Protein AF-A0A3P6Q0F1-F1 (afdb_monomer)

Foldseek 3Di:
DPQLQVLQVLLQVLLQVLQVVLVKHKDDDVVDSWKTKIFPPPQPPVLDCVLLVVLVVQLVVLVNPPKDKFDALVSCVVVVHFADADPNDGDRRPPPPDNHGDTIIMMDTSDPPDHNVVSVSSSVSNSVSSVVSSVPDDPPPPPDD

Sequence (145 aa):
MDKREACYRQLADGLSAVASKHGLRLMHTPDNPISLAVSLAGLTLNGRSDALTKLGARLFTQGCSGVRVIIPAEIEAAEGRAPTCVGGISLPGFNSHSAASTEAYLNAAAAIGQTPEEIDLFLGRLDKVLSEFTRRIPQEKNNSL

Mean predicted aligned error: 5.65 Å

Radius of gyration: 16.33 Å; Cα contacts (8 Å, |Δi|>4): 206; chains: 1; bounding box: 47×29×57 Å

InterPro domains:
  IPR008829 SepSecS/SepCysS family [PF05889] (1-130)
  IPR015422 Pyridoxal phosphate-dependent transferase, small domain [G3DSA:3.90.1150.10] (1-139)
  IPR015424 Pyridoxal phosphate-dependent transferase [SSF53383] (2-133)
  IPR019872 O-phosphoseryl-tRNA(Sec) selenium transferase [PTHR12944] (2-141)

Secondary structure (DSSP, 8-state):
--HHHHHHHHHHHHHHHHHHHTT-EE---TT-SSEEEEE-TT---TT-HHHHHHHHHHHHHTT--S-EEEPPHHHHHHTTPPPEEETTEEETTTTSS-TT----EEEEE--TT--HHHHHHHHHHHHHHHHHHHTTS--------

pLDDT: mean 88.89, std 13.91, range [37.97, 98.31]

Structure (mmCIF, N/CA/C/O backbone):
data_AF-A0A3P6Q0F1-F1
#
_entry.id   AF-A0A3P6Q0F1-F1
#
loop_
_atom_site.group_PDB
_atom_site.id
_atom_site.type_symbol
_atom_site.label_atom_id
_atom_site.label_alt_id
_atom_site.label_comp_id
_atom_site.label_asym_id
_atom_site.label_entity_id
_atom_site.label_seq_id
_atom_site.pdbx_PDB_ins_code
_atom_site.Cartn_x
_atom_site.Cartn_y
_atom_site.Cartn_z
_atom_site.occupancy
_atom_site.B_iso_or_equiv
_atom_site.auth_seq_id
_atom_site.auth_comp_id
_atom_site.auth_asym_id
_atom_site.auth_atom_id
_atom_site.pdbx_PDB_model_num
ATOM 1 N N . MET A 1 1 ? -5.929 -6.673 25.815 1.00 56.78 1 MET A N 1
ATOM 2 C CA . MET A 1 1 ? -5.501 -6.482 24.414 1.00 56.78 1 MET A CA 1
ATOM 3 C C . MET A 1 1 ? -4.409 -5.433 24.393 1.00 56.78 1 MET A C 1
ATOM 5 O O . MET A 1 1 ? -4.595 -4.389 25.007 1.00 56.78 1 MET A O 1
ATOM 9 N N . ASP A 1 2 ? -3.291 -5.721 23.731 1.00 84.12 2 ASP A N 1
ATOM 10 C CA . ASP A 1 2 ? -2.267 -4.722 23.405 1.00 84.12 2 ASP A CA 1
ATOM 11 C C . ASP A 1 2 ? -2.882 -3.667 22.459 1.00 84.12 2 ASP A C 1
ATOM 13 O O . ASP A 1 2 ? -3.602 -4.022 21.522 1.00 84.12 2 ASP A O 1
ATOM 17 N N . LYS A 1 3 ? -2.639 -2.371 22.706 1.00 85.62 3 LYS A N 1
ATOM 18 C CA . LYS A 1 3 ? -3.167 -1.269 21.876 1.00 85.62 3 LYS A CA 1
ATOM 19 C C . LYS A 1 3 ? -2.776 -1.431 20.409 1.00 85.62 3 LYS A C 1
ATOM 21 O O . LYS A 1 3 ? -3.595 -1.184 19.527 1.00 85.62 3 LYS A O 1
ATOM 26 N N . ARG A 1 4 ? -1.551 -1.897 20.151 1.00 89.81 4 ARG A N 1
ATOM 27 C CA . ARG A 1 4 ? -1.071 -2.174 18.793 1.00 89.81 4 ARG A CA 1
ATOM 28 C C . ARG A 1 4 ? -1.886 -3.283 18.132 1.00 89.81 4 ARG A C 1
ATOM 30 O O . ARG A 1 4 ? -2.252 -3.161 16.973 1.00 89.81 4 ARG A O 1
ATOM 37 N N . GLU A 1 5 ? -2.190 -4.352 18.863 1.00 90.19 5 GLU A N 1
ATOM 38 C CA . GLU A 1 5 ? -2.960 -5.484 18.341 1.00 90.19 5 GLU A CA 1
ATOM 39 C C . GLU A 1 5 ? -4.409 -5.090 18.016 1.00 90.19 5 GLU A C 1
ATOM 41 O O . GLU A 1 5 ? -4.960 -5.533 17.011 1.00 90.19 5 GLU A O 1
ATOM 46 N N . ALA A 1 6 ? -5.011 -4.206 18.819 1.00 91.94 6 ALA A N 1
ATOM 47 C CA . ALA A 1 6 ? -6.311 -3.616 18.503 1.00 91.94 6 ALA A CA 1
ATOM 48 C C . ALA A 1 6 ? -6.254 -2.768 17.219 1.00 91.94 6 ALA A C 1
ATOM 50 O O . ALA A 1 6 ? -7.084 -2.957 16.332 1.00 91.94 6 ALA A O 1
ATOM 51 N N . CYS A 1 7 ? -5.235 -1.910 17.076 1.00 94.75 7 CYS A N 1
ATOM 52 C CA . CYS A 1 7 ? -5.034 -1.114 15.860 1.00 94.75 7 CYS A CA 1
ATOM 53 C C . CYS A 1 7 ? -4.758 -1.994 14.634 1.00 94.75 7 CYS A C 1
ATOM 55 O O . CYS A 1 7 ? -5.251 -1.702 13.551 1.00 94.75 7 CYS A O 1
ATOM 57 N N . TYR A 1 8 ? -4.015 -3.095 14.793 1.00 95.19 8 TYR A N 1
ATOM 58 C CA . TYR A 1 8 ? -3.774 -4.061 13.721 1.00 95.19 8 TYR A CA 1
ATOM 59 C C . TYR A 1 8 ? -5.076 -4.696 13.236 1.00 95.19 8 TYR A C 1
ATOM 61 O O . TYR A 1 8 ? -5.314 -4.733 12.031 1.00 95.19 8 TYR A O 1
ATOM 69 N N . ARG A 1 9 ? -5.939 -5.150 14.156 1.00 94.75 9 ARG A N 1
ATOM 70 C CA . ARG A 1 9 ? -7.252 -5.709 13.794 1.00 94.75 9 ARG A CA 1
ATOM 71 C C . ARG A 1 9 ? -8.124 -4.678 13.083 1.00 94.75 9 ARG A C 1
ATOM 73 O O . ARG A 1 9 ? -8.620 -4.960 12.001 1.00 94.75 9 ARG A O 1
ATOM 80 N N . GLN A 1 10 ? -8.230 -3.469 13.636 1.00 96.25 10 GLN A N 1
ATOM 81 C CA . GLN A 1 10 ? -8.993 -2.379 13.019 1.00 96.25 10 GLN A CA 1
ATOM 82 C C . GLN A 1 10 ? -8.470 -2.039 11.618 1.00 96.25 10 GLN A C 1
ATOM 84 O O . GLN A 1 10 ? -9.253 -1.864 10.686 1.00 96.25 10 GLN A O 1
ATOM 89 N N . LEU A 1 11 ? -7.146 -1.989 11.449 1.00 97.12 11 LEU A N 1
ATOM 90 C CA . LEU A 1 11 ? -6.518 -1.752 10.156 1.00 97.12 11 LEU A CA 1
ATOM 91 C C . LEU A 1 11 ? -6.804 -2.895 9.174 1.00 97.12 11 LEU A C 1
ATOM 93 O O . LEU A 1 11 ? -7.115 -2.620 8.020 1.00 97.12 11 LEU A O 1
ATOM 97 N N . ALA A 1 12 ? -6.722 -4.156 9.606 1.00 97.19 12 ALA A N 1
ATOM 98 C CA . ALA A 1 12 ? -7.011 -5.319 8.767 1.00 97.19 12 ALA A CA 1
ATOM 99 C C . ALA A 1 12 ? -8.470 -5.338 8.295 1.00 97.19 12 ALA A C 1
ATOM 101 O O . ALA A 1 12 ? -8.723 -5.438 7.092 1.00 97.19 12 ALA A O 1
ATOM 102 N N . ASP A 1 13 ? -9.415 -5.171 9.220 1.00 97.81 13 ASP A N 1
ATOM 103 C CA . ASP A 1 13 ? -10.848 -5.157 8.922 1.00 97.81 13 ASP A CA 1
ATOM 104 C C . ASP A 1 13 ? -11.200 -3.978 8.005 1.00 97.81 13 ASP A C 1
ATOM 106 O O . ASP A 1 13 ? -11.872 -4.139 6.982 1.00 97.81 13 ASP A O 1
ATOM 110 N N . GLY A 1 14 ? -10.669 -2.795 8.320 1.00 98.31 14 GLY A N 1
ATOM 111 C CA . GLY A 1 14 ? -10.863 -1.586 7.531 1.00 98.31 14 GLY A CA 1
ATOM 112 C C . GLY A 1 14 ? -10.269 -1.680 6.127 1.00 98.31 14 GLY A C 1
ATOM 113 O O . GLY A 1 14 ? -10.941 -1.339 5.152 1.00 98.31 14 GLY A O 1
ATOM 114 N N . LEU A 1 15 ? -9.035 -2.179 5.989 1.00 98.25 15 LEU A N 1
ATOM 115 C CA . LEU A 1 15 ? -8.413 -2.389 4.680 1.00 98.25 15 LEU A CA 1
ATOM 116 C C . LEU A 1 15 ? -9.175 -3.428 3.865 1.00 98.25 15 LEU A C 1
ATOM 118 O O . L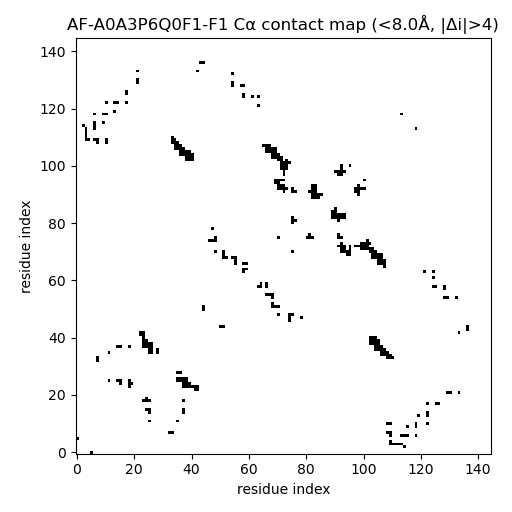EU A 1 15 ? -9.353 -3.223 2.669 1.00 98.25 15 LEU A O 1
ATOM 122 N N . SER A 1 16 ? -9.651 -4.506 4.491 1.00 98.12 16 SER A N 1
ATOM 123 C CA . SER A 1 16 ? -10.481 -5.513 3.826 1.00 98.12 16 SER A CA 1
ATOM 124 C C . SER A 1 16 ? -11.769 -4.899 3.266 1.00 98.12 16 SER A C 1
ATOM 126 O O . SER A 1 16 ? -12.098 -5.103 2.092 1.00 98.12 16 SER A O 1
ATOM 128 N N . ALA A 1 17 ? -12.459 -4.075 4.062 1.00 98.25 17 ALA A N 1
ATOM 129 C CA . ALA A 1 17 ? -13.684 -3.393 3.651 1.00 98.25 17 ALA A CA 1
ATOM 130 C C . ALA A 1 17 ? -13.444 -2.374 2.522 1.00 98.25 17 ALA A C 1
ATOM 132 O O . ALA A 1 17 ? -14.146 -2.397 1.507 1.00 98.25 17 ALA A O 1
ATOM 133 N N . VAL A 1 18 ? -12.430 -1.509 2.663 1.00 97.75 18 VAL A N 1
ATOM 134 C CA . VAL A 1 18 ? -12.068 -0.521 1.633 1.00 97.75 18 VAL A CA 1
ATOM 135 C C . VAL A 1 18 ? -11.627 -1.223 0.351 1.00 97.75 18 VAL A C 1
ATOM 137 O O . VAL A 1 18 ? -12.105 -0.873 -0.725 1.00 97.75 18 VAL A O 1
ATOM 140 N N . ALA A 1 19 ? -10.765 -2.238 0.441 1.00 96.44 19 ALA A N 1
ATOM 141 C CA . ALA A 1 19 ? -10.303 -2.983 -0.724 1.00 96.44 19 ALA A CA 1
ATOM 142 C C . ALA A 1 19 ? -11.484 -3.608 -1.479 1.00 96.44 19 ALA A C 1
ATOM 144 O O . ALA A 1 19 ? -11.647 -3.352 -2.672 1.00 96.44 19 ALA A O 1
ATOM 145 N N . SER A 1 20 ? -12.362 -4.324 -0.770 1.00 95.56 20 SER A N 1
ATOM 146 C CA . SER A 1 20 ? -13.529 -4.987 -1.368 1.00 95.56 20 SER A CA 1
ATOM 147 C C . SER A 1 20 ? -14.454 -3.999 -2.086 1.00 95.56 20 SER A C 1
ATOM 149 O O . SER A 1 20 ? -14.926 -4.278 -3.187 1.00 95.56 20 SER A O 1
ATOM 151 N N . LYS A 1 21 ? -14.664 -2.803 -1.514 1.00 95.31 21 LYS A N 1
ATOM 152 C CA . LYS A 1 21 ? -15.465 -1.729 -2.128 1.00 95.31 21 LYS A CA 1
ATOM 153 C C . LYS A 1 21 ? -14.917 -1.267 -3.485 1.00 95.31 21 LYS A C 1
ATOM 155 O O . LYS A 1 21 ? -15.695 -0.861 -4.345 1.00 95.31 21 LYS A O 1
ATOM 160 N N . HIS A 1 22 ? -13.600 -1.328 -3.679 1.00 93.38 22 HIS A N 1
ATOM 161 C CA . HIS A 1 22 ? -12.922 -0.918 -4.917 1.00 93.38 22 HIS A CA 1
ATOM 162 C C . HIS A 1 22 ? -12.577 -2.094 -5.842 1.00 93.38 22 HIS A C 1
ATOM 164 O O . HIS A 1 22 ? -11.828 -1.908 -6.797 1.00 93.38 22 HIS A O 1
ATOM 170 N N . GLY A 1 23 ? -13.109 -3.294 -5.578 1.00 92.62 23 GLY A N 1
ATOM 171 C CA . GLY A 1 23 ? -12.801 -4.497 -6.362 1.00 92.62 23 GLY A CA 1
ATOM 172 C C . GLY A 1 23 ? -11.379 -5.027 -6.148 1.00 92.62 23 GLY A C 1
ATOM 173 O O . GLY A 1 23 ? -10.854 -5.745 -6.992 1.00 92.62 23 GLY A O 1
ATOM 174 N N . LEU A 1 24 ? -10.755 -4.651 -5.033 1.00 94.88 24 LEU A N 1
ATOM 175 C CA . LEU A 1 24 ? -9.433 -5.086 -4.595 1.00 94.88 24 LEU A CA 1
ATOM 176 C C . LEU A 1 24 ? -9.568 -6.101 -3.458 1.00 94.88 24 LEU A C 1
ATOM 178 O O . LEU A 1 24 ? -10.665 -6.370 -2.965 1.00 94.88 24 LEU A O 1
ATOM 182 N N . ARG A 1 25 ? -8.444 -6.645 -2.986 1.00 96.38 25 ARG A N 1
ATOM 183 C CA . ARG A 1 25 ? -8.446 -7.579 -1.851 1.00 96.38 25 ARG A CA 1
ATOM 184 C C . ARG A 1 25 ? -7.286 -7.352 -0.896 1.00 96.38 25 ARG A C 1
ATOM 186 O O . ARG A 1 25 ? -6.175 -7.026 -1.313 1.00 96.38 25 ARG A O 1
ATOM 193 N N . LEU A 1 26 ? -7.522 -7.618 0.383 1.00 97.62 26 LEU A N 1
ATOM 194 C CA . LEU A 1 26 ? -6.444 -7.792 1.350 1.00 97.62 26 LEU A CA 1
ATOM 195 C C . LEU A 1 26 ? -5.681 -9.090 1.025 1.00 97.62 26 LEU A C 1
ATOM 197 O O . LEU A 1 26 ? -6.281 -10.116 0.702 1.00 97.62 26 LEU A O 1
ATOM 201 N N . MET A 1 27 ? -4.352 -9.046 1.051 1.00 96.56 27 MET A N 1
ATOM 202 C CA . MET A 1 27 ? -3.501 -10.219 0.862 1.00 96.56 27 MET A CA 1
ATOM 203 C C . MET A 1 27 ? -3.461 -11.046 2.148 1.00 96.56 27 MET A C 1
ATOM 205 O O . MET A 1 27 ? -3.398 -10.501 3.249 1.00 96.56 27 MET A O 1
ATOM 209 N N . HIS A 1 28 ? -3.482 -12.371 2.012 1.00 94.19 28 HIS A N 1
ATOM 210 C CA . HIS A 1 28 ? -3.393 -13.269 3.156 1.00 94.19 28 HIS A CA 1
ATOM 211 C C . HIS A 1 28 ? -1.928 -13.455 3.571 1.00 94.19 28 HIS A C 1
ATOM 213 O O . HIS A 1 28 ? -1.179 -14.172 2.913 1.00 94.19 28 HIS A O 1
ATOM 219 N N . THR A 1 29 ? -1.523 -12.789 4.654 1.00 93.19 29 THR A N 1
ATOM 220 C CA . THR A 1 29 ? -0.156 -12.840 5.205 1.00 93.19 29 THR A CA 1
ATOM 221 C C . THR A 1 29 ? -0.186 -13.065 6.726 1.00 93.19 29 THR A C 1
ATOM 223 O O . THR A 1 29 ? 0.157 -12.152 7.481 1.00 93.19 29 THR A O 1
ATOM 226 N N . PRO A 1 30 ? -0.633 -14.244 7.204 1.00 88.94 30 PRO A N 1
ATOM 227 C CA . PRO A 1 30 ? -0.869 -14.498 8.632 1.00 88.94 30 PRO A CA 1
ATOM 228 C C . PRO A 1 30 ? 0.408 -14.422 9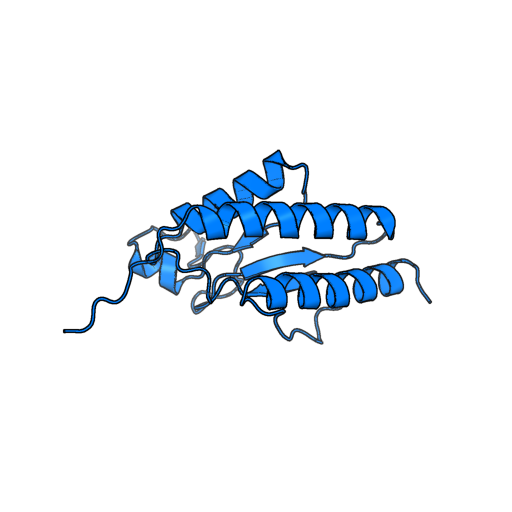.480 1.00 88.94 30 PRO A C 1
ATOM 230 O O . PRO A 1 30 ? 0.351 -14.021 10.639 1.00 88.94 30 PRO A O 1
ATOM 233 N N . ASP A 1 31 ? 1.563 -14.723 8.885 1.00 90.62 31 ASP A N 1
ATOM 234 C CA . ASP A 1 31 ? 2.865 -14.692 9.560 1.00 90.62 31 ASP A CA 1
ATOM 235 C C . ASP A 1 31 ? 3.465 -13.275 9.671 1.00 90.62 31 ASP A C 1
ATOM 237 O O . ASP A 1 31 ? 4.564 -13.108 10.200 1.00 90.62 31 ASP A O 1
ATOM 241 N N . ASN A 1 32 ? 2.765 -12.235 9.187 1.00 88.50 32 ASN A N 1
ATOM 242 C CA . ASN A 1 32 ? 3.182 -10.835 9.308 1.00 88.50 32 ASN A CA 1
ATOM 243 C C . ASN A 1 32 ? 2.285 -10.067 10.304 1.00 88.50 32 ASN A C 1
ATOM 245 O O . ASN A 1 32 ? 1.270 -9.479 9.914 1.00 88.50 32 ASN A O 1
ATOM 249 N N . PRO A 1 33 ? 2.660 -10.012 11.597 1.00 84.31 33 PRO A N 1
ATOM 250 C CA . PRO A 1 33 ? 1.823 -9.437 12.651 1.00 84.31 33 PRO A CA 1
ATOM 251 C C . PRO A 1 33 ? 1.900 -7.903 12.734 1.00 84.31 33 PRO A C 1
ATOM 253 O O . PRO A 1 33 ? 1.500 -7.323 13.744 1.00 84.31 33 PRO A O 1
ATOM 256 N N . ILE A 1 34 ? 2.492 -7.235 11.736 1.00 86.62 34 ILE A N 1
ATOM 257 C CA . ILE A 1 34 ? 2.731 -5.782 11.765 1.00 86.62 34 ILE A CA 1
ATOM 258 C C . ILE A 1 34 ? 2.248 -5.116 10.479 1.00 86.62 34 ILE A C 1
ATOM 260 O O . ILE A 1 34 ? 1.537 -4.113 10.543 1.00 86.62 34 ILE A O 1
ATOM 264 N N . SER A 1 35 ? 2.644 -5.646 9.320 1.00 93.19 35 SER A N 1
ATOM 265 C CA . SER A 1 35 ? 2.326 -5.060 8.020 1.00 93.19 35 SER A CA 1
ATOM 266 C C . SER A 1 35 ? 1.294 -5.895 7.277 1.00 93.19 35 SER A C 1
ATOM 268 O O . SER A 1 35 ? 1.339 -7.121 7.267 1.00 93.19 35 SER A O 1
ATOM 270 N N . LEU A 1 36 ? 0.382 -5.187 6.627 1.00 97.25 36 LEU A N 1
ATOM 271 C CA . LEU A 1 36 ? -0.679 -5.706 5.787 1.00 97.25 36 LEU A CA 1
ATOM 272 C C . LEU A 1 36 ? -0.468 -5.198 4.362 1.00 97.25 36 LEU A C 1
ATOM 274 O O . LEU A 1 36 ? 0.087 -4.114 4.152 1.00 97.25 36 LEU A O 1
ATOM 278 N N . ALA A 1 37 ? -0.937 -5.968 3.386 1.00 97.56 37 ALA A N 1
ATOM 279 C CA . ALA A 1 37 ? -0.858 -5.604 1.981 1.00 97.56 37 ALA A CA 1
ATOM 280 C C . ALA A 1 37 ? -2.231 -5.710 1.316 1.00 97.56 37 ALA A C 1
ATOM 282 O O . ALA A 1 37 ? -2.942 -6.694 1.500 1.00 97.56 37 ALA A O 1
ATOM 283 N N . VAL A 1 38 ? -2.598 -4.702 0.532 1.00 97.56 38 VAL A N 1
ATOM 284 C CA . VAL A 1 38 ? -3.781 -4.705 -0.332 1.00 97.56 38 VAL A CA 1
ATOM 285 C C . VAL A 1 38 ? -3.305 -4.926 -1.755 1.00 97.56 38 VAL A C 1
ATOM 287 O O . VAL A 1 38 ? -2.526 -4.129 -2.277 1.00 97.56 38 VAL A O 1
ATOM 290 N N . SER A 1 39 ? -3.772 -6.003 -2.378 1.00 95.75 39 SER A N 1
ATOM 291 C CA . SER A 1 39 ? -3.548 -6.234 -3.799 1.00 95.75 39 SER A CA 1
ATOM 292 C C . SER A 1 39 ? -4.173 -5.098 -4.600 1.00 95.75 39 SER A C 1
ATOM 294 O O . SER A 1 39 ? -5.308 -4.695 -4.352 1.00 95.75 39 SER A O 1
ATOM 296 N N . LEU A 1 40 ? -3.421 -4.595 -5.571 1.00 93.50 40 LEU A N 1
ATOM 297 C CA . LEU A 1 40 ? -3.893 -3.618 -6.544 1.00 93.50 40 LEU A CA 1
ATOM 298 C C . LEU A 1 40 ? -4.302 -4.295 -7.863 1.00 93.50 40 LEU A C 1
ATOM 300 O O . LEU A 1 40 ? -4.622 -3.603 -8.832 1.00 93.50 40 LEU A O 1
ATOM 304 N N . ALA A 1 41 ? -4.309 -5.635 -7.903 1.00 84.25 41 ALA A N 1
ATOM 305 C CA . ALA A 1 41 ? -4.886 -6.392 -9.004 1.00 84.25 41 ALA A CA 1
ATOM 306 C C . ALA A 1 41 ? -6.382 -6.068 -9.093 1.00 84.25 41 ALA A C 1
ATOM 308 O O . ALA A 1 41 ? -7.100 -6.125 -8.099 1.00 84.25 41 ALA A O 1
ATOM 309 N N . GLY A 1 42 ? -6.837 -5.680 -10.282 1.00 75.25 42 GLY A N 1
ATOM 310 C CA . GLY A 1 42 ? -8.204 -5.199 -10.503 1.00 75.25 42 GLY A CA 1
ATOM 311 C C . GLY A 1 42 ? -8.302 -3.690 -10.722 1.00 75.25 42 GLY A C 1
ATOM 312 O O . GLY A 1 42 ? -9.268 -3.237 -11.334 1.00 75.25 42 GLY A O 1
ATOM 313 N N . LEU A 1 43 ? -7.280 -2.903 -10.356 1.00 82.25 43 LEU A N 1
ATOM 314 C CA . LEU A 1 43 ? -7.159 -1.560 -10.920 1.00 82.25 43 LEU A CA 1
ATOM 315 C C . LEU A 1 43 ? -6.808 -1.712 -12.410 1.00 82.25 43 LEU A C 1
ATOM 317 O O . LEU A 1 43 ? -5.738 -2.213 -12.758 1.00 82.25 43 LEU A O 1
ATOM 321 N N . THR A 1 44 ? -7.710 -1.295 -13.302 1.00 62.91 44 THR A N 1
ATOM 322 C CA . THR A 1 44 ? -7.506 -1.291 -14.762 1.00 62.91 44 THR A CA 1
ATOM 323 C C . THR A 1 44 ? -6.473 -0.230 -15.139 1.00 62.91 44 THR A C 1
ATOM 325 O O . THR A 1 44 ? -6.802 0.863 -15.586 1.00 62.91 44 THR A O 1
ATOM 328 N N . LEU A 1 45 ? -5.197 -0.510 -14.890 1.00 64.12 45 LEU A N 1
ATOM 329 C CA . LEU A 1 45 ? -4.121 0.478 -15.013 1.00 64.12 45 LEU A CA 1
ATOM 330 C C . LEU A 1 45 ? -3.452 0.483 -16.381 1.00 64.12 45 LEU A C 1
ATOM 332 O O . LEU A 1 45 ? -2.324 0.952 -16.498 1.00 64.12 45 LEU A O 1
ATOM 336 N N . ASN A 1 46 ? -4.117 -0.051 -17.410 1.00 60.16 46 ASN A N 1
ATOM 337 C CA . ASN A 1 46 ? -3.567 -0.243 -18.757 1.00 60.16 46 ASN A CA 1
ATOM 338 C C . ASN A 1 46 ? -2.150 -0.855 -18.740 1.00 60.16 46 ASN A C 1
ATOM 340 O O . ASN A 1 46 ? -1.323 -0.527 -19.584 1.00 60.16 46 ASN A O 1
ATOM 344 N N . GLY A 1 47 ? -1.847 -1.676 -17.725 1.00 56.91 47 GLY A N 1
ATOM 345 C CA . GLY A 1 47 ? -0.525 -2.268 -17.505 1.00 56.91 47 GLY A CA 1
ATOM 346 C C . GLY A 1 47 ? 0.598 -1.282 -17.155 1.00 56.91 47 GLY A C 1
ATOM 347 O O . GLY A 1 47 ? 1.752 -1.684 -17.174 1.00 56.91 47 GLY A O 1
ATOM 348 N N . ARG A 1 48 ? 0.300 -0.010 -16.845 1.00 69.69 48 ARG A N 1
ATOM 349 C CA . ARG A 1 48 ? 1.309 1.033 -16.602 1.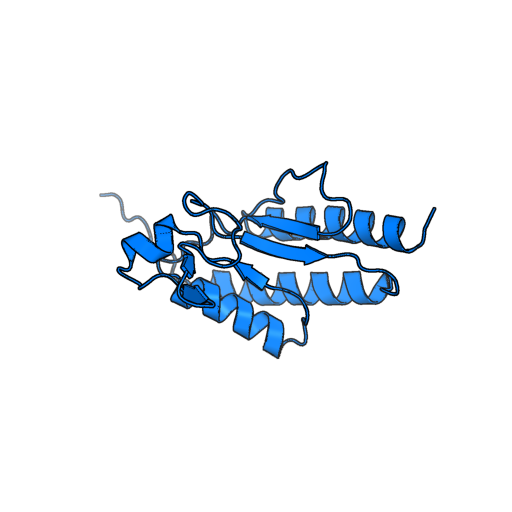00 69.69 48 ARG A CA 1
ATOM 350 C C . ARG A 1 48 ? 1.538 1.286 -15.117 1.00 69.69 48 ARG A C 1
ATOM 352 O O . ARG A 1 48 ? 0.694 1.852 -14.415 1.00 69.69 48 ARG A O 1
ATOM 359 N N . SER A 1 49 ? 2.748 1.001 -14.667 1.00 82.06 49 SER A N 1
ATOM 360 C CA . SER A 1 49 ? 3.255 1.315 -13.332 1.00 82.06 49 SER A CA 1
ATOM 361 C C . SER A 1 49 ? 3.275 2.818 -13.020 1.00 82.06 49 SER A C 1
ATOM 363 O O . SER A 1 49 ? 3.206 3.192 -11.853 1.00 82.06 49 SER A O 1
ATOM 365 N N . ASP A 1 50 ? 3.244 3.709 -14.020 1.00 85.06 50 ASP A N 1
ATOM 366 C CA . ASP A 1 50 ? 3.077 5.158 -13.799 1.00 85.06 50 ASP A CA 1
ATOM 367 C C . ASP A 1 50 ? 1.795 5.485 -13.024 1.00 85.06 50 ASP A C 1
ATOM 369 O O . ASP A 1 50 ? 1.761 6.416 -12.216 1.00 85.06 50 ASP A O 1
ATOM 373 N N . ALA A 1 51 ? 0.719 4.735 -13.277 1.00 86.88 51 ALA A N 1
ATOM 374 C CA . ALA A 1 51 ? -0.535 4.917 -12.564 1.00 86.88 51 ALA A CA 1
ATOM 375 C C . ALA A 1 51 ? -0.388 4.474 -11.099 1.00 86.88 51 ALA A C 1
ATOM 377 O O . ALA A 1 51 ? -0.783 5.215 -10.198 1.00 86.88 51 ALA A O 1
ATOM 378 N N . LEU A 1 52 ? 0.263 3.333 -10.852 1.00 89.94 52 LEU A N 1
ATOM 379 C CA . LEU A 1 52 ? 0.583 2.843 -9.505 1.00 89.94 52 LEU A CA 1
ATOM 380 C C . LEU A 1 52 ? 1.439 3.854 -8.723 1.00 89.94 52 LEU A C 1
ATOM 382 O O . LEU A 1 52 ? 1.103 4.220 -7.596 1.00 89.94 52 LEU A O 1
ATOM 386 N N . THR A 1 53 ? 2.482 4.405 -9.343 1.00 89.38 53 THR A N 1
ATOM 387 C CA . THR A 1 53 ? 3.319 5.443 -8.723 1.00 89.38 53 THR A CA 1
ATOM 388 C C . THR A 1 53 ? 2.513 6.709 -8.409 1.00 89.38 53 THR A C 1
ATOM 390 O O . THR A 1 53 ? 2.661 7.295 -7.335 1.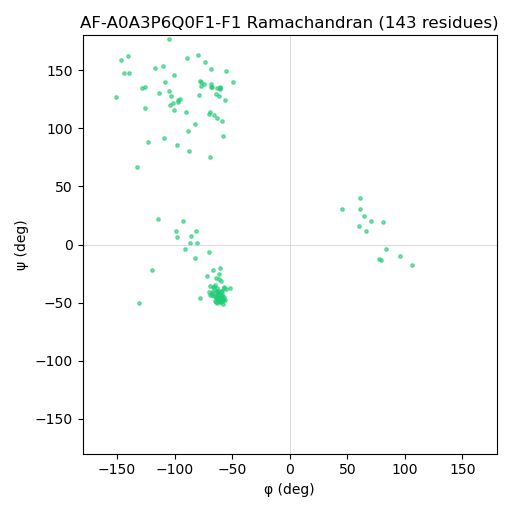00 89.38 53 THR A O 1
ATOM 393 N N . LYS A 1 54 ? 1.594 7.118 -9.299 1.00 91.50 54 LYS A N 1
ATOM 394 C CA . LYS A 1 54 ? 0.685 8.254 -9.054 1.00 91.50 54 LYS A CA 1
ATOM 395 C C . LYS A 1 54 ? -0.288 7.993 -7.905 1.00 91.50 54 LYS A C 1
ATOM 397 O O . LYS A 1 54 ? -0.610 8.938 -7.187 1.00 91.50 54 LYS A O 1
ATOM 402 N N . LEU A 1 55 ? -0.758 6.757 -7.720 1.00 92.50 55 LEU A N 1
ATOM 403 C CA . LEU A 1 55 ? -1.584 6.387 -6.568 1.00 92.50 55 LEU A CA 1
ATOM 404 C C . LEU A 1 55 ? -0.820 6.639 -5.261 1.00 92.50 55 LEU A C 1
ATOM 406 O O . LEU A 1 55 ? -1.334 7.328 -4.379 1.00 92.50 55 LEU A O 1
ATOM 410 N N . GLY A 1 56 ? 0.430 6.170 -5.183 1.00 93.25 56 GLY A N 1
ATOM 411 C CA . GLY A 1 56 ? 1.312 6.423 -4.040 1.00 93.25 56 GLY A CA 1
ATOM 412 C C . GLY A 1 56 ? 1.530 7.918 -3.788 1.00 93.25 56 GLY A C 1
ATOM 413 O O . GLY A 1 56 ? 1.345 8.396 -2.668 1.00 93.25 56 GLY A O 1
ATOM 414 N N . ALA A 1 57 ? 1.820 8.687 -4.843 1.00 93.25 57 ALA A N 1
ATOM 415 C CA . ALA A 1 57 ? 1.976 10.138 -4.744 1.00 93.25 57 ALA A CA 1
ATOM 416 C C . ALA A 1 57 ? 0.703 10.836 -4.227 1.00 93.25 57 ALA A C 1
ATOM 418 O O . ALA A 1 57 ? 0.785 11.738 -3.395 1.00 93.25 57 ALA A O 1
ATOM 419 N N . ARG A 1 58 ? -0.490 10.408 -4.665 1.00 94.19 58 ARG A N 1
ATOM 420 C CA . ARG A 1 58 ? -1.756 10.985 -4.185 1.00 94.19 58 ARG A CA 1
ATOM 421 C C . ARG A 1 58 ? -1.996 10.712 -2.708 1.00 94.19 58 ARG A C 1
ATOM 423 O O . ARG A 1 58 ? -2.358 11.643 -1.992 1.00 94.19 58 ARG A O 1
ATOM 430 N N . LEU A 1 59 ? -1.763 9.483 -2.251 1.00 95.44 59 LEU A N 1
ATOM 431 C CA . LEU A 1 59 ? -1.874 9.135 -0.832 1.00 95.44 59 LEU A CA 1
ATOM 432 C C . LEU A 1 59 ? -0.963 10.022 0.019 1.00 95.44 59 LEU A C 1
ATOM 434 O O . LEU A 1 59 ? -1.427 10.617 0.992 1.00 95.44 59 LEU A O 1
ATOM 438 N N . PHE A 1 60 ? 0.283 10.218 -0.418 1.00 95.44 60 PHE A N 1
ATOM 439 C CA . PHE A 1 60 ? 1.209 11.132 0.243 1.00 95.44 60 PHE A CA 1
ATOM 440 C C . PHE A 1 60 ? 0.662 12.568 0.308 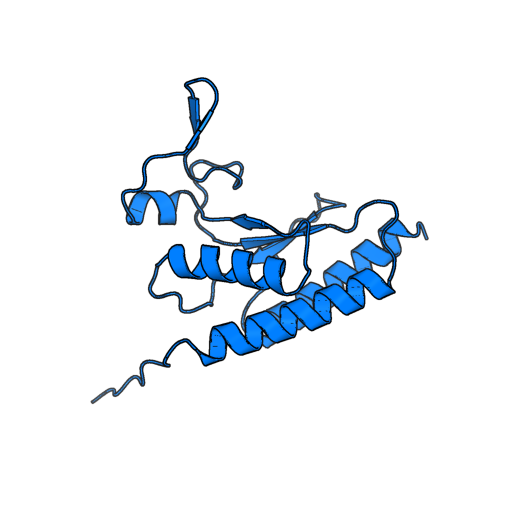1.00 95.44 60 PHE A C 1
ATOM 442 O O . PHE A 1 60 ? 0.616 13.160 1.385 1.00 95.44 60 PHE A O 1
ATOM 449 N N . THR A 1 61 ? 0.156 13.117 -0.805 1.00 94.06 61 THR A N 1
ATOM 450 C CA . THR A 1 61 ? -0.423 14.480 -0.820 1.00 94.06 61 THR A CA 1
ATOM 451 C C . THR A 1 61 ? -1.705 14.627 0.004 1.00 94.06 61 THR A C 1
ATOM 453 O O . THR A 1 61 ? -2.036 15.735 0.413 1.00 94.06 61 THR A O 1
ATOM 456 N N . GLN A 1 62 ? -2.428 13.536 0.274 1.00 93.38 62 GLN A N 1
ATOM 457 C CA . GLN A 1 62 ? -3.568 13.526 1.201 1.00 93.38 62 GLN A CA 1
ATOM 458 C C . GLN A 1 62 ? -3.135 13.311 2.664 1.00 93.38 62 GLN A C 1
ATOM 460 O O . GLN A 1 62 ? -3.984 13.157 3.540 1.00 93.38 62 GLN A O 1
ATOM 465 N N . GLY A 1 63 ? -1.830 13.319 2.951 1.00 92.56 63 GLY A N 1
ATOM 466 C CA . GLY A 1 63 ? -1.280 13.191 4.299 1.00 92.56 63 GLY A CA 1
ATOM 467 C C . GLY A 1 63 ? -1.196 11.752 4.809 1.00 92.56 63 GLY A C 1
ATOM 468 O O . GLY A 1 63 ? -1.130 11.551 6.019 1.00 92.56 63 GLY A O 1
ATOM 469 N N . CYS A 1 64 ? -1.237 10.747 3.930 1.00 94.38 64 CYS A N 1
ATOM 470 C CA . CYS A 1 64 ? -0.966 9.354 4.291 1.00 94.38 64 CYS A CA 1
ATOM 471 C C . CYS A 1 64 ? 0.538 9.082 4.152 1.00 94.38 64 CYS A C 1
ATOM 473 O O . CYS A 1 64 ? 1.036 8.844 3.051 1.00 94.38 64 CYS A O 1
ATOM 475 N N . SER A 1 65 ? 1.272 9.138 5.263 1.00 91.25 65 SER A N 1
ATOM 476 C CA . SER A 1 65 ? 2.688 8.760 5.323 1.00 91.25 65 SER A CA 1
ATOM 477 C C . SER A 1 65 ? 2.855 7.266 5.635 1.00 91.25 65 SER A C 1
ATOM 479 O O . SER A 1 65 ? 1.931 6.603 6.099 1.00 91.25 65 SER A O 1
ATOM 481 N N . GLY A 1 66 ? 4.031 6.703 5.336 1.00 91.81 66 GLY A N 1
ATOM 482 C CA . GLY A 1 66 ? 4.371 5.305 5.654 1.00 91.81 66 GLY A CA 1
ATOM 483 C C . GLY A 1 66 ? 3.796 4.242 4.708 1.00 91.81 66 GLY A C 1
ATOM 484 O O . GLY A 1 66 ? 4.271 3.108 4.717 1.00 91.81 66 GLY A O 1
ATOM 485 N N . VAL A 1 67 ? 2.841 4.612 3.856 1.00 94.75 67 VAL A N 1
ATOM 486 C CA . VAL A 1 67 ? 2.259 3.754 2.817 1.00 94.75 67 VAL A CA 1
ATOM 487 C C . VAL A 1 67 ? 3.214 3.628 1.631 1.00 94.75 67 VAL A C 1
ATOM 489 O O . VAL A 1 67 ? 3.767 4.632 1.175 1.00 94.75 67 VAL A O 1
ATOM 492 N N . ARG A 1 68 ? 3.391 2.420 1.092 1.00 95.31 68 ARG A N 1
ATOM 493 C CA . ARG A 1 68 ? 4.198 2.179 -0.117 1.00 95.31 68 ARG A CA 1
ATOM 494 C C . ARG A 1 68 ? 3.368 1.443 -1.152 1.00 95.31 68 ARG A C 1
ATOM 496 O O . ARG A 1 68 ? 2.686 0.474 -0.834 1.00 95.31 68 ARG A O 1
ATOM 503 N N . VAL A 1 69 ? 3.457 1.897 -2.397 1.00 95.38 69 VAL A N 1
ATOM 504 C CA . VAL A 1 69 ? 2.944 1.168 -3.558 1.00 95.38 69 VAL A CA 1
ATOM 505 C C . VAL A 1 69 ? 4.110 0.416 -4.178 1.00 95.38 69 VAL A C 1
ATOM 507 O O . VAL A 1 69 ? 5.127 1.024 -4.510 1.00 95.38 69 VAL A O 1
ATOM 510 N N . ILE A 1 70 ? 3.973 -0.900 -4.286 1.00 95.38 70 ILE A N 1
ATOM 511 C CA . ILE A 1 70 ? 5.014 -1.801 -4.762 1.00 95.38 70 ILE A CA 1
ATOM 512 C C . ILE A 1 70 ? 4.710 -2.211 -6.198 1.00 95.38 70 ILE A C 1
ATOM 514 O O . ILE A 1 70 ? 3.608 -2.671 -6.506 1.00 95.38 70 ILE A O 1
ATOM 518 N N . ILE A 1 71 ? 5.707 -2.037 -7.066 1.00 93.69 71 ILE A N 1
ATOM 519 C CA . ILE A 1 71 ? 5.683 -2.502 -8.451 1.00 93.69 71 ILE A CA 1
ATOM 520 C C . ILE A 1 71 ? 6.383 -3.869 -8.497 1.00 93.69 71 ILE A C 1
ATOM 522 O O . ILE A 1 71 ? 7.514 -3.972 -8.019 1.00 93.69 71 ILE A O 1
ATOM 526 N N . PRO A 1 72 ? 5.734 -4.917 -9.026 1.00 94.12 72 PRO A N 1
ATOM 527 C CA . PRO A 1 72 ? 6.325 -6.243 -9.120 1.00 94.12 72 PRO A CA 1
ATOM 528 C C . PRO A 1 72 ? 7.385 -6.308 -10.226 1.00 94.12 72 PRO A C 1
ATOM 530 O O . PRO A 1 72 ? 7.343 -5.539 -11.192 1.00 94.12 72 PRO A O 1
ATOM 533 N N . ALA A 1 73 ? 8.302 -7.267 -10.101 1.00 95.06 73 ALA A N 1
ATOM 534 C CA . ALA A 1 73 ? 9.378 -7.511 -11.059 1.00 95.06 73 ALA A CA 1
ATOM 535 C C . ALA A 1 73 ? 8.842 -7.782 -12.472 1.00 95.06 73 ALA A C 1
ATOM 537 O O . ALA A 1 73 ? 9.417 -7.308 -13.447 1.00 95.06 73 ALA A O 1
ATOM 538 N N . GLU A 1 74 ? 7.712 -8.485 -12.586 1.00 93.38 74 GLU A N 1
ATOM 539 C CA . GLU A 1 74 ? 7.074 -8.766 -13.875 1.00 93.38 74 GLU A CA 1
ATOM 540 C C . GLU A 1 74 ? 6.650 -7.486 -14.617 1.00 93.38 74 GLU A C 1
ATOM 542 O O . GLU A 1 74 ? 6.931 -7.345 -15.805 1.00 93.38 74 GLU A O 1
ATOM 547 N N . ILE A 1 75 ? 6.042 -6.516 -13.918 1.00 91.25 75 ILE A N 1
ATOM 548 C CA . ILE A 1 75 ? 5.644 -5.229 -14.519 1.00 91.25 75 ILE A CA 1
ATOM 549 C C . ILE A 1 75 ? 6.881 -4.386 -14.852 1.00 91.25 75 ILE A C 1
ATOM 551 O O . ILE A 1 75 ? 6.940 -3.773 -15.916 1.00 91.25 75 ILE A O 1
ATOM 555 N N . GLU A 1 76 ? 7.883 -4.367 -13.968 1.00 92.25 76 GLU A N 1
ATOM 556 C CA . GLU A 1 76 ? 9.157 -3.679 -14.214 1.00 92.25 76 GLU A CA 1
ATOM 557 C C . GLU A 1 76 ? 9.829 -4.190 -15.502 1.00 92.25 76 GLU A C 1
ATOM 559 O O . GLU A 1 76 ? 10.202 -3.391 -16.366 1.00 92.25 76 GLU A O 1
ATOM 564 N N . ALA A 1 77 ? 9.906 -5.514 -15.664 1.00 92.38 77 ALA A N 1
ATOM 565 C CA . ALA A 1 77 ? 10.482 -6.166 -16.835 1.00 92.38 77 ALA A CA 1
ATOM 566 C C . ALA A 1 77 ? 9.650 -5.941 -18.108 1.00 92.38 77 ALA A C 1
ATOM 568 O O . ALA A 1 77 ? 10.217 -5.629 -19.156 1.00 92.38 77 ALA A O 1
ATOM 569 N N . ALA A 1 78 ? 8.319 -6.051 -18.025 1.00 91.31 78 ALA A N 1
ATOM 570 C CA . ALA A 1 78 ? 7.416 -5.824 -19.157 1.00 91.31 78 ALA A CA 1
ATOM 571 C C . ALA A 1 78 ? 7.500 -4.390 -19.708 1.00 91.31 78 ALA A C 1
ATOM 573 O O . ALA A 1 78 ? 7.320 -4.172 -20.906 1.00 91.31 78 ALA A O 1
ATOM 574 N N . GLU A 1 79 ? 7.820 -3.412 -18.858 1.00 91.06 79 GLU A N 1
ATOM 575 C CA . GLU A 1 79 ? 8.057 -2.024 -19.266 1.00 91.06 79 GLU A CA 1
ATOM 576 C C . GLU A 1 79 ? 9.508 -1.736 -19.692 1.00 91.06 79 GLU A C 1
ATOM 578 O O . GLU A 1 79 ? 9.838 -0.592 -20.013 1.00 91.06 79 GLU A O 1
ATOM 583 N N . GLY A 1 80 ? 10.393 -2.738 -19.684 1.00 91.88 80 GLY A N 1
ATOM 584 C CA . GLY A 1 80 ? 11.807 -2.569 -20.022 1.00 91.88 80 GLY A CA 1
ATOM 585 C C . GLY A 1 80 ? 12.570 -1.673 -19.041 1.00 91.88 80 GLY A C 1
ATOM 586 O O . GLY A 1 80 ? 13.570 -1.057 -19.418 1.00 91.88 80 GLY A O 1
ATOM 587 N N . ARG A 1 81 ? 12.103 -1.559 -17.789 1.00 89.81 81 ARG A N 1
ATOM 588 C CA . ARG A 1 81 ? 12.788 -0.773 -16.757 1.00 89.81 81 ARG A CA 1
ATOM 589 C C . ARG A 1 81 ? 14.021 -1.522 -16.269 1.00 89.81 81 ARG A C 1
ATOM 591 O O . ARG A 1 81 ? 13.987 -2.725 -16.029 1.00 89.81 81 ARG A O 1
ATOM 598 N N . ALA A 1 82 ? 15.113 -0.788 -16.087 1.00 93.75 82 ALA A N 1
ATOM 599 C CA . ALA A 1 82 ? 16.292 -1.335 -15.436 1.00 93.75 82 ALA A CA 1
ATOM 600 C C . ALA A 1 82 ? 15.987 -1.607 -13.948 1.00 93.75 82 ALA A C 1
ATOM 602 O O . ALA A 1 82 ? 15.426 -0.725 -13.287 1.00 93.75 82 ALA A O 1
ATOM 603 N N . PRO A 1 83 ? 16.390 -2.770 -13.405 1.00 95.31 83 PRO A N 1
ATOM 604 C CA . PRO A 1 83 ? 16.280 -3.055 -11.981 1.00 95.31 83 PRO A CA 1
ATOM 605 C C . PRO A 1 83 ? 16.972 -2.003 -11.117 1.00 95.31 83 PRO A C 1
ATOM 607 O O . PRO A 1 83 ? 18.008 -1.445 -11.491 1.00 95.31 83 PRO A O 1
ATOM 610 N N . THR A 1 84 ? 16.450 -1.779 -9.910 1.00 96.31 84 THR A N 1
ATOM 611 C CA . THR A 1 84 ? 17.120 -0.893 -8.947 1.00 96.31 84 THR A CA 1
ATOM 612 C C . THR A 1 84 ? 18.467 -1.494 -8.548 1.00 96.31 84 THR A C 1
ATOM 614 O O . THR A 1 84 ? 18.534 -2.652 -8.140 1.00 96.31 84 THR A O 1
ATOM 617 N N . CYS A 1 85 ? 19.541 -0.707 -8.630 1.00 97.25 85 CYS A N 1
ATOM 618 C CA . CYS A 1 85 ? 20.873 -1.124 -8.203 1.00 97.25 85 CYS A CA 1
ATOM 619 C C . CYS A 1 85 ? 21.207 -0.532 -6.830 1.00 97.25 85 CYS A C 1
ATOM 621 O O . CYS A 1 85 ? 21.220 0.689 -6.663 1.00 97.25 85 CYS A O 1
ATOM 623 N N . VAL A 1 86 ? 21.499 -1.390 -5.851 1.00 97.38 86 VAL A N 1
ATOM 624 C CA . VAL A 1 86 ? 21.910 -0.985 -4.499 1.00 97.38 86 VAL A CA 1
ATOM 625 C C . VAL A 1 86 ? 23.235 -1.662 -4.180 1.00 97.38 86 VAL A C 1
ATOM 627 O O . VAL A 1 86 ? 23.324 -2.886 -4.164 1.00 97.38 86 VAL A O 1
ATOM 630 N N . GLY A 1 87 ? 24.290 -0.872 -3.966 1.00 96.62 87 GLY A N 1
ATOM 631 C CA . GLY A 1 87 ? 25.622 -1.410 -3.665 1.00 96.62 87 GLY A CA 1
ATOM 632 C C . GLY A 1 87 ? 26.205 -2.298 -4.774 1.00 96.62 87 GLY A C 1
ATOM 633 O O . GLY A 1 87 ? 26.929 -3.240 -4.478 1.00 96.62 87 GLY A O 1
ATOM 634 N N . GLY A 1 88 ? 25.859 -2.042 -6.040 1.00 96.19 88 GLY A N 1
ATOM 635 C CA . GLY A 1 88 ? 26.296 -2.854 -7.183 1.00 96.19 88 GLY A CA 1
ATOM 636 C C . GLY A 1 88 ? 25.447 -4.104 -7.444 1.00 96.19 88 GLY A C 1
ATOM 637 O O . GLY A 1 88 ? 25.676 -4.791 -8.436 1.00 96.19 88 GLY A O 1
ATOM 638 N N . ILE A 1 89 ? 24.453 -4.391 -6.599 1.00 97.00 89 ILE A N 1
ATOM 639 C CA . ILE A 1 89 ? 23.543 -5.527 -6.765 1.00 97.00 89 ILE A CA 1
ATOM 640 C C . ILE A 1 89 ? 22.262 -5.044 -7.443 1.00 97.00 89 ILE A C 1
ATOM 642 O O . ILE A 1 89 ? 21.598 -4.133 -6.948 1.00 97.00 89 ILE A O 1
ATOM 646 N N . SER A 1 90 ? 21.907 -5.671 -8.566 1.00 97.12 90 SER A N 1
ATOM 647 C CA . SER A 1 90 ? 20.635 -5.432 -9.257 1.00 97.12 90 SER A CA 1
ATOM 648 C C . SER A 1 90 ? 19.502 -6.183 -8.562 1.00 97.12 90 SER A C 1
ATOM 650 O O . SER A 1 90 ? 19.605 -7.387 -8.332 1.00 97.12 90 SER A O 1
ATOM 652 N N . LEU A 1 91 ? 18.421 -5.474 -8.243 1.00 97.69 91 LEU A N 1
ATOM 653 C CA . LEU A 1 91 ? 17.278 -5.983 -7.490 1.00 97.69 91 LEU A CA 1
ATOM 654 C C . LEU A 1 91 ? 15.992 -5.795 -8.314 1.00 97.69 91 LEU A C 1
ATOM 656 O O . LEU A 1 91 ? 15.347 -4.750 -8.191 1.00 97.69 91 LEU A O 1
ATOM 660 N N . PRO A 1 92 ? 15.624 -6.767 -9.173 1.00 97.12 92 PRO A N 1
ATOM 661 C CA . PRO A 1 92 ? 14.377 -6.714 -9.932 1.00 97.12 92 PRO A CA 1
ATOM 662 C C . PRO A 1 92 ? 13.161 -6.678 -9.009 1.00 97.12 92 PRO A C 1
ATOM 664 O O . PRO A 1 92 ? 13.109 -7.421 -8.023 1.00 97.12 92 PRO A O 1
ATOM 667 N N . GLY A 1 93 ? 12.194 -5.811 -9.316 1.00 95.19 93 GLY A N 1
ATOM 668 C CA . GLY A 1 93 ? 11.013 -5.624 -8.468 1.00 95.19 93 GLY A CA 1
ATOM 669 C C . GLY A 1 93 ? 11.379 -5.134 -7.067 1.00 95.19 93 GLY A C 1
ATOM 670 O O . GLY A 1 93 ? 10.849 -5.625 -6.066 1.00 95.19 93 GLY A O 1
ATOM 671 N N . PHE A 1 94 ? 12.342 -4.215 -6.968 1.00 96.44 94 PHE A N 1
ATOM 672 C CA . PHE A 1 94 ? 12.807 -3.673 -5.693 1.00 96.44 94 PHE A CA 1
ATOM 673 C C . PHE A 1 94 ? 11.635 -3.217 -4.803 1.00 96.44 94 PHE A C 1
ATOM 675 O O . PHE A 1 94 ? 10.673 -2.616 -5.277 1.00 96.44 94 PHE A O 1
ATOM 682 N N . ASN A 1 95 ? 11.733 -3.489 -3.495 1.00 95.19 95 ASN A N 1
ATOM 683 C CA . ASN A 1 95 ? 10.671 -3.406 -2.471 1.00 95.19 95 ASN A CA 1
ATOM 684 C C . ASN A 1 95 ? 9.639 -4.551 -2.433 1.00 95.19 95 ASN A C 1
ATOM 686 O O . ASN A 1 95 ? 8.927 -4.653 -1.436 1.00 95.19 95 ASN A O 1
ATOM 690 N N . SER A 1 96 ? 9.569 -5.430 -3.439 1.00 95.25 96 SER A N 1
ATOM 691 C CA . SER A 1 96 ? 8.697 -6.623 -3.385 1.00 95.25 96 SER A CA 1
ATOM 692 C C . SER A 1 96 ? 9.300 -7.804 -2.618 1.00 95.25 96 SER A C 1
ATOM 694 O O . SER A 1 96 ? 8.619 -8.789 -2.349 1.00 95.25 96 SER A O 1
ATOM 696 N N . HIS A 1 97 ? 10.597 -7.723 -2.297 1.00 94.94 97 H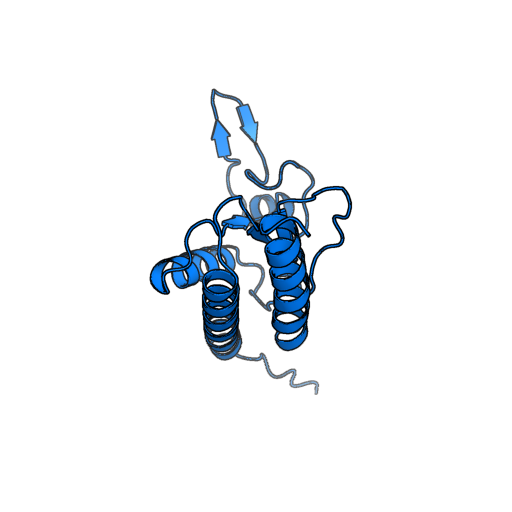IS A N 1
ATOM 697 C CA . HIS A 1 97 ? 11.397 -8.807 -1.717 1.00 94.94 97 HIS A CA 1
ATOM 698 C C . HIS A 1 97 ? 11.481 -10.076 -2.587 1.00 94.94 97 HIS A C 1
ATOM 700 O O . HIS A 1 97 ? 11.894 -11.123 -2.096 1.00 94.94 97 HIS A O 1
ATOM 706 N N . SER A 1 98 ? 11.130 -9.993 -3.875 1.00 95.94 98 SER A N 1
ATOM 707 C CA . SER A 1 98 ? 11.213 -11.118 -4.805 1.00 95.94 98 SER A CA 1
ATOM 708 C C . SER A 1 98 ? 11.456 -10.651 -6.239 1.00 95.94 98 SER A C 1
ATOM 710 O O . SER A 1 98 ? 10.666 -9.891 -6.799 1.00 95.94 98 SER A O 1
ATOM 712 N N . ALA A 1 99 ? 12.496 -11.197 -6.872 1.00 96.38 99 ALA A N 1
ATOM 713 C CA . ALA A 1 99 ? 12.749 -11.012 -8.303 1.00 96.38 99 ALA A CA 1
ATOM 714 C C . ALA A 1 99 ? 11.720 -11.735 -9.200 1.00 96.38 99 ALA A C 1
ATOM 716 O O . ALA A 1 99 ? 11.744 -11.567 -10.413 1.00 96.38 99 ALA A O 1
ATOM 717 N N . ALA A 1 100 ? 10.827 -12.534 -8.607 1.00 96.31 100 ALA A N 1
ATOM 718 C CA . ALA A 1 100 ? 9.737 -13.239 -9.278 1.00 96.31 100 ALA A CA 1
ATOM 719 C C . ALA A 1 100 ? 8.354 -12.732 -8.821 1.00 96.31 100 ALA A C 1
ATOM 721 O O . ALA A 1 100 ? 7.368 -13.461 -8.891 1.00 96.31 100 ALA A O 1
ATOM 722 N N . SER A 1 101 ? 8.272 -11.513 -8.279 1.00 94.81 101 SER A N 1
ATOM 723 C CA . SER A 1 101 ? 6.987 -10.907 -7.925 1.00 94.81 101 SER A CA 1
ATOM 724 C C . SER A 1 101 ? 6.178 -10.576 -9.180 1.00 94.81 101 SER A C 1
ATOM 726 O O . SER A 1 101 ? 6.713 -10.058 -10.161 1.00 94.81 101 SER A O 1
ATOM 728 N N . THR A 1 102 ? 4.876 -10.854 -9.114 1.00 93.06 102 THR A N 1
ATOM 729 C CA . THR A 1 102 ? 3.939 -10.726 -10.244 1.00 93.06 102 THR A CA 1
ATOM 730 C C . THR A 1 102 ? 2.812 -9.731 -9.967 1.00 93.06 102 THR A C 1
ATOM 732 O O . THR A 1 102 ? 2.223 -9.162 -10.880 1.00 93.06 102 THR A O 1
ATOM 735 N N . GLU A 1 103 ? 2.523 -9.463 -8.692 1.00 92.44 103 GLU A N 1
ATOM 736 C CA . GLU A 1 103 ? 1.364 -8.680 -8.277 1.00 92.44 103 GLU A CA 1
ATOM 737 C C . GLU A 1 103 ? 1.773 -7.354 -7.632 1.00 92.44 103 GLU A C 1
ATOM 739 O O . GLU A 1 103 ? 2.600 -7.310 -6.720 1.00 92.44 103 GLU A O 1
ATOM 744 N N . ALA A 1 104 ? 1.161 -6.261 -8.093 1.00 94.50 104 ALA A N 1
ATOM 745 C CA . ALA A 1 104 ? 1.291 -4.958 -7.457 1.00 94.50 104 ALA A CA 1
ATOM 746 C C . ALA A 1 104 ? 0.433 -4.889 -6.195 1.00 94.50 104 ALA A C 1
ATOM 748 O O . ALA A 1 104 ? -0.717 -5.334 -6.180 1.00 94.50 104 ALA A O 1
ATOM 749 N N . TYR A 1 105 ? 0.966 -4.268 -5.149 1.00 96.00 105 TYR A N 1
ATOM 750 C CA . TYR A 1 105 ? 0.255 -4.114 -3.887 1.00 96.00 105 TYR A CA 1
ATOM 751 C C . TYR A 1 105 ? 0.605 -2.802 -3.195 1.00 96.00 105 TYR A C 1
ATOM 753 O O . TYR A 1 105 ? 1.640 -2.185 -3.446 1.00 96.00 105 TYR A O 1
ATOM 761 N N . LEU A 1 106 ? -0.279 -2.374 -2.307 1.00 96.25 106 LEU A N 1
ATOM 762 C CA . LEU A 1 106 ? -0.048 -1.287 -1.371 1.00 96.25 106 LEU A CA 1
ATOM 763 C C . LEU A 1 106 ? 0.184 -1.878 0.014 1.00 96.25 106 LEU A C 1
ATOM 765 O O . LEU A 1 106 ? -0.603 -2.717 0.444 1.00 96.25 106 LEU A O 1
ATOM 769 N N . ASN A 1 107 ? 1.222 -1.441 0.726 1.00 96.19 107 ASN A N 1
ATOM 770 C CA . ASN A 1 107 ? 1.434 -1.834 2.116 1.00 96.19 107 ASN A CA 1
ATOM 771 C C . ASN A 1 107 ? 0.973 -0.743 3.095 1.00 96.19 107 ASN A C 1
ATOM 773 O O . ASN A 1 107 ? 1.122 0.453 2.849 1.00 96.19 107 ASN A O 1
ATOM 777 N N . ALA A 1 108 ? 0.458 -1.176 4.239 1.00 96.56 108 ALA A N 1
ATOM 778 C CA . ALA A 1 108 ? 0.229 -0.350 5.418 1.00 96.56 108 ALA A CA 1
ATOM 779 C C . ALA A 1 108 ? 0.593 -1.172 6.663 1.00 96.56 108 ALA A C 1
ATOM 781 O O . ALA A 1 108 ? 0.727 -2.395 6.591 1.00 96.56 108 ALA A O 1
ATOM 782 N N . ALA A 1 109 ? 0.806 -0.525 7.802 1.00 95.25 109 ALA A N 1
ATOM 783 C CA . ALA A 1 109 ? 1.193 -1.216 9.027 1.00 95.25 109 ALA A CA 1
ATOM 784 C C . ALA A 1 109 ? 0.560 -0.561 10.250 1.00 95.25 109 ALA A C 1
ATOM 786 O O . ALA A 1 109 ? 0.391 0.657 10.269 1.00 95.25 109 ALA A O 1
ATOM 787 N N . ALA A 1 110 ? 0.263 -1.389 11.254 1.00 91.94 110 ALA A N 1
ATOM 788 C CA . ALA A 1 110 ? -0.146 -0.959 12.584 1.00 91.94 110 ALA A CA 1
ATOM 789 C C . ALA A 1 110 ? 1.076 -0.978 13.519 1.00 91.94 110 ALA A C 1
ATOM 791 O O . ALA A 1 110 ? 1.377 -1.987 14.164 1.00 91.94 110 ALA A O 1
ATOM 792 N N . ALA A 1 111 ? 1.842 0.112 13.526 1.00 89.56 111 ALA A N 1
ATOM 793 C CA . ALA A 1 111 ? 3.051 0.241 14.333 1.00 89.56 111 ALA A CA 1
ATOM 794 C C . ALA A 1 111 ? 2.732 0.593 15.799 1.00 89.56 111 ALA A C 1
ATOM 796 O O . ALA A 1 111 ? 1.640 1.051 16.139 1.00 89.56 111 ALA A O 1
ATOM 797 N N . ILE A 1 112 ? 3.707 0.393 16.691 1.00 90.62 112 ILE A N 1
ATOM 798 C CA . ILE A 1 112 ? 3.589 0.820 18.093 1.00 90.62 112 ILE A CA 1
ATOM 799 C C . ILE A 1 112 ? 3.395 2.340 18.143 1.00 90.62 112 ILE A C 1
ATOM 801 O O . ILE A 1 112 ? 4.131 3.081 17.499 1.00 90.62 112 ILE A O 1
ATOM 805 N N . GLY A 1 113 ? 2.430 2.787 18.948 1.00 90.75 113 GLY A N 1
ATOM 806 C CA . GLY A 1 113 ? 2.145 4.205 19.172 1.00 90.75 113 GLY A CA 1
ATOM 807 C C . GLY A 1 113 ? 1.034 4.782 18.297 1.00 90.75 113 GLY A C 1
ATOM 808 O O . GLY A 1 113 ? 0.588 5.884 18.594 1.00 90.75 113 GLY A O 1
ATOM 809 N N . GLN A 1 114 ? 0.553 4.043 17.291 1.00 92.12 114 GLN A N 1
ATOM 810 C CA . GLN A 1 114 ? -0.606 4.474 16.512 1.00 92.12 114 GLN A CA 1
ATOM 811 C C . GLN A 1 114 ? -1.897 4.447 17.326 1.00 92.12 114 GLN A C 1
ATOM 813 O O . GLN A 1 114 ? -2.051 3.637 18.250 1.00 92.12 114 GLN A O 1
ATOM 818 N N . THR A 1 115 ? -2.828 5.325 16.954 1.00 94.25 115 THR A N 1
ATOM 819 C CA . THR A 1 115 ? -4.152 5.404 17.577 1.00 94.25 115 THR A CA 1
ATOM 820 C C . THR A 1 115 ? -5.264 4.921 16.636 1.00 94.25 115 THR A C 1
ATOM 822 O O . THR A 1 115 ? -5.123 5.016 15.414 1.00 94.25 115 THR A O 1
ATOM 825 N N . PRO A 1 116 ? -6.394 4.426 17.174 1.00 94.31 116 PRO A N 1
ATOM 826 C CA . PRO A 1 116 ? -7.573 4.070 16.379 1.00 94.31 116 PRO A CA 1
ATOM 827 C C . PRO A 1 116 ? -8.046 5.188 15.440 1.00 94.31 116 PRO A C 1
ATOM 829 O O . PRO A 1 116 ? -8.440 4.926 14.306 1.00 94.31 116 PRO A O 1
ATOM 832 N N . GLU A 1 117 ? -7.958 6.442 15.881 1.00 95.75 117 GLU A N 1
ATOM 833 C CA . GLU A 1 117 ? -8.386 7.610 15.108 1.00 95.75 117 GLU A CA 1
ATOM 834 C C . GLU A 1 117 ? -7.476 7.858 13.896 1.00 95.75 117 GLU A C 1
ATOM 836 O O . GLU A 1 117 ? -7.951 8.257 12.830 1.00 95.75 117 GLU A O 1
ATOM 841 N N . GLU A 1 118 ? -6.171 7.596 14.026 1.00 95.50 118 GLU A N 1
ATOM 842 C CA . GLU A 1 118 ? -5.235 7.650 12.898 1.00 95.50 118 GLU A CA 1
ATOM 843 C C . GLU A 1 118 ? -5.540 6.561 11.863 1.00 95.50 118 GLU A C 1
ATOM 845 O O . GLU A 1 118 ? -5.440 6.820 10.659 1.00 95.50 118 GLU A O 1
ATOM 850 N N . ILE A 1 119 ? -5.951 5.368 12.317 1.00 96.56 119 ILE A N 1
ATOM 851 C CA . ILE A 1 119 ? -6.383 4.275 11.436 1.00 96.56 119 ILE A CA 1
ATOM 852 C C . ILE A 1 119 ? -7.643 4.680 10.667 1.00 96.56 119 ILE A C 1
ATOM 854 O O . ILE A 1 119 ? -7.651 4.594 9.438 1.00 96.56 119 ILE A O 1
ATOM 858 N N . ASP A 1 120 ? -8.670 5.196 11.344 1.00 97.19 120 ASP A N 1
ATOM 859 C CA . ASP A 1 120 ? -9.910 5.641 10.692 1.00 97.19 120 ASP A CA 1
ATOM 860 C C . ASP A 1 120 ? -9.659 6.776 9.690 1.00 97.19 120 ASP A C 1
ATOM 862 O O . ASP A 1 120 ? -10.164 6.755 8.560 1.00 97.19 120 ASP A O 1
ATOM 866 N N . LEU A 1 121 ? -8.822 7.749 10.064 1.00 97.25 121 LEU A N 1
ATOM 867 C CA . LEU A 1 121 ? -8.435 8.848 9.183 1.00 97.25 121 LEU A CA 1
ATOM 868 C C . LEU A 1 121 ? -7.697 8.341 7.938 1.00 97.25 121 LEU A C 1
ATOM 870 O O . LEU A 1 121 ? -7.963 8.809 6.825 1.00 97.25 121 LEU A O 1
ATOM 874 N N . PHE A 1 122 ? -6.775 7.391 8.109 1.00 97.75 122 PHE A N 1
ATOM 875 C CA . PHE A 1 122 ? -6.078 6.755 6.997 1.00 97.75 122 PHE A CA 1
ATOM 876 C C . PHE A 1 122 ? -7.051 6.011 6.076 1.00 97.75 122 PHE A C 1
ATOM 878 O O . PHE A 1 122 ? -7.014 6.234 4.865 1.00 97.75 122 PHE A O 1
ATOM 885 N N . LEU A 1 123 ? -7.946 5.189 6.627 1.00 98.06 123 LEU A N 1
ATOM 886 C CA . LEU A 1 123 ? -8.922 4.417 5.854 1.00 98.06 123 LEU A CA 1
ATOM 887 C C . LEU A 1 123 ? -9.862 5.325 5.051 1.00 98.06 123 LEU A C 1
ATOM 889 O O . LEU A 1 123 ? -10.084 5.081 3.863 1.00 98.06 123 LEU A O 1
ATOM 893 N N . GLY A 1 124 ? -10.344 6.418 5.651 1.00 97.94 124 GLY A N 1
ATOM 894 C CA . GLY A 1 124 ? -11.170 7.407 4.955 1.00 97.94 124 GLY A CA 1
ATOM 895 C C . GLY A 1 124 ? -10.427 8.109 3.811 1.00 97.94 124 GLY A C 1
ATOM 896 O O . GLY A 1 124 ? -10.978 8.306 2.724 1.00 97.94 124 GLY A O 1
ATOM 897 N N . ARG A 1 125 ? -9.147 8.450 4.014 1.00 97.81 125 ARG A N 1
ATOM 898 C CA . ARG A 1 125 ? -8.299 9.033 2.959 1.00 97.81 125 ARG A CA 1
ATOM 899 C C . ARG A 1 125 ? -8.010 8.034 1.844 1.00 97.81 125 ARG A C 1
ATOM 901 O O . ARG A 1 125 ? -8.081 8.410 0.674 1.00 97.81 125 ARG A O 1
ATOM 908 N N . LEU A 1 126 ? -7.723 6.780 2.187 1.00 97.56 126 LEU A N 1
ATOM 909 C CA . LEU A 1 126 ? -7.499 5.709 1.222 1.00 97.56 126 LEU A CA 1
ATOM 910 C C . LEU A 1 126 ? -8.739 5.495 0.347 1.00 97.56 126 LEU A C 1
ATOM 912 O O . LEU A 1 126 ? -8.623 5.512 -0.876 1.00 97.56 126 LEU A O 1
ATOM 916 N N . ASP A 1 127 ? -9.922 5.378 0.955 1.00 97.25 127 ASP A N 1
ATOM 917 C CA . ASP A 1 127 ? -11.190 5.218 0.234 1.00 97.25 127 ASP A CA 1
ATOM 918 C C . ASP A 1 127 ? -11.462 6.386 -0.725 1.00 97.25 127 ASP A C 1
ATOM 920 O O . ASP A 1 127 ? -11.820 6.180 -1.891 1.00 97.25 127 ASP A O 1
ATOM 924 N N . LYS A 1 128 ? -11.233 7.623 -0.267 1.00 96.19 128 LYS A N 1
ATOM 925 C CA . LYS A 1 128 ? -11.358 8.820 -1.106 1.00 96.19 128 LYS A CA 1
ATOM 926 C C . LYS A 1 128 ? -10.393 8.775 -2.291 1.00 96.19 128 LYS A C 1
ATOM 928 O O . LYS A 1 128 ? -10.816 8.986 -3.429 1.00 96.19 128 LYS A O 1
ATOM 933 N N . VAL A 1 129 ? -9.112 8.490 -2.045 1.00 95.06 129 VAL A N 1
ATOM 934 C CA . VAL A 1 129 ? -8.097 8.441 -3.106 1.00 95.06 129 VAL A CA 1
ATOM 935 C C . VAL A 1 129 ? -8.425 7.349 -4.119 1.00 95.06 129 VAL A C 1
ATOM 937 O O . VAL A 1 129 ? -8.393 7.633 -5.315 1.00 95.06 129 VAL A O 1
ATOM 940 N N . LEU A 1 130 ? -8.792 6.144 -3.675 1.00 93.62 130 LEU A N 1
ATOM 941 C CA . LEU A 1 130 ? -9.182 5.047 -4.564 1.00 93.62 130 LEU A CA 1
ATOM 942 C C . LEU A 1 130 ? -10.430 5.399 -5.383 1.00 93.62 130 LEU A C 1
ATOM 944 O O . LEU A 1 130 ? -10.427 5.194 -6.594 1.00 93.62 130 LEU A O 1
ATOM 948 N N . SER A 1 131 ? -11.438 6.033 -4.774 1.00 92.88 131 SER A N 1
ATOM 949 C CA . SER A 1 131 ? -12.642 6.512 -5.476 1.00 92.88 131 SER A CA 1
ATOM 950 C C . SER A 1 131 ? -12.312 7.517 -6.585 1.00 92.88 131 SER A C 1
ATOM 952 O O . SER A 1 131 ? -12.855 7.458 -7.687 1.00 92.88 131 SER A O 1
ATOM 954 N N . GLU A 1 132 ? -11.427 8.477 -6.313 1.00 90.19 132 GLU A N 1
ATOM 955 C CA . GLU A 1 132 ? -10.983 9.458 -7.312 1.00 90.19 132 GLU A CA 1
ATOM 956 C C . GLU A 1 132 ? -10.074 8.848 -8.379 1.00 90.19 132 GLU A C 1
ATOM 958 O O . GLU A 1 132 ? -9.961 9.377 -9.489 1.00 90.19 132 GLU A O 1
ATOM 963 N N . PHE A 1 133 ? -9.362 7.784 -8.025 1.00 84.69 133 PHE A N 1
ATOM 964 C CA . PHE A 1 133 ? -8.429 7.105 -8.903 1.00 84.69 133 PHE A CA 1
ATOM 965 C C . PHE A 1 133 ? -9.171 6.213 -9.905 1.00 84.69 133 PHE A C 1
ATOM 967 O O . PHE 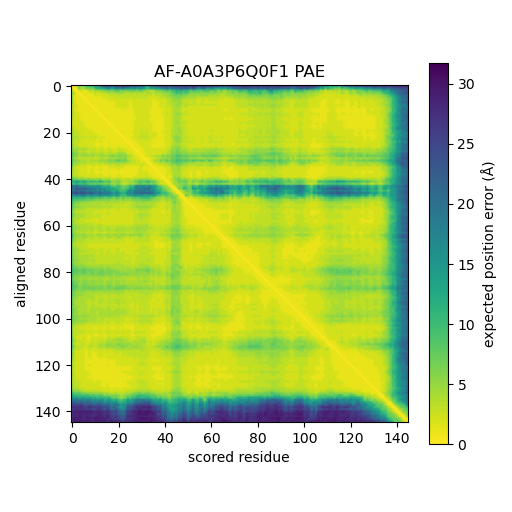A 1 133 ? -8.923 6.338 -11.101 1.00 84.69 133 PHE A O 1
ATOM 974 N N . THR A 1 134 ? -10.156 5.431 -9.451 1.00 78.50 134 THR A N 1
ATOM 975 C CA . THR A 1 134 ? -11.012 4.587 -10.306 1.00 78.50 134 THR A CA 1
ATOM 976 C C . THR A 1 134 ? -11.921 5.407 -11.223 1.00 78.50 134 THR A C 1
ATOM 978 O O . THR A 1 134 ? -12.028 5.096 -12.404 1.00 78.50 134 THR A O 1
ATOM 981 N N . ARG A 1 135 ? -12.500 6.522 -10.746 1.00 72.12 135 ARG A N 1
ATOM 982 C CA . ARG A 1 135 ? -13.336 7.424 -11.574 1.00 72.12 135 ARG A CA 1
ATOM 983 C C . ARG A 1 135 ? -12.602 8.069 -12.753 1.00 72.12 135 ARG A C 1
ATOM 985 O O . ARG A 1 135 ? -13.247 8.494 -13.706 1.00 72.12 135 ARG A O 1
ATOM 992 N N . ARG A 1 136 ? -11.278 8.226 -12.665 1.00 64.06 136 ARG A N 1
ATOM 993 C CA . ARG A 1 136 ? -10.462 8.894 -13.698 1.00 64.06 136 ARG A CA 1
ATOM 994 C C . ARG A 1 136 ? -9.925 7.934 -14.756 1.00 64.06 136 ARG A C 1
ATOM 996 O O . ARG A 1 136 ? -9.295 8.402 -15.701 1.00 64.06 136 ARG A O 1
ATOM 1003 N N . ILE A 1 137 ? -10.157 6.634 -14.607 1.00 58.62 137 ILE A N 1
ATOM 1004 C CA . ILE A 1 137 ? -9.847 5.649 -15.637 1.00 58.62 137 ILE A CA 1
ATOM 1005 C C . ILE A 1 137 ? -11.102 5.540 -16.514 1.00 58.62 137 ILE A C 1
ATOM 1007 O O . ILE A 1 137 ? -12.150 5.143 -16.000 1.00 58.62 137 ILE A O 1
ATOM 1011 N N . PRO A 1 138 ? -11.060 5.940 -17.800 1.00 46.66 138 PRO A N 1
ATOM 1012 C CA . PRO A 1 138 ? -12.187 5.728 -18.696 1.00 46.66 138 PRO A CA 1
ATOM 1013 C C . PRO A 1 138 ? -12.514 4.236 -18.713 1.00 46.66 138 PRO A C 1
ATOM 1015 O O . PRO A 1 138 ? -11.636 3.422 -18.991 1.00 46.66 138 PRO A O 1
ATOM 1018 N N . GLN A 1 139 ? -13.758 3.868 -18.410 1.00 47.09 139 GLN A N 1
ATOM 1019 C CA . GLN A 1 139 ? -14.214 2.520 -18.716 1.00 47.09 139 GLN A CA 1
ATOM 1020 C C . GLN A 1 139 ? -14.238 2.394 -20.237 1.00 47.09 139 GLN A C 1
ATOM 1022 O O . GLN A 1 139 ? -15.050 3.052 -20.893 1.00 47.09 139 GLN A O 1
ATOM 1027 N N . GLU A 1 140 ? -13.342 1.588 -20.806 1.00 45.75 140 GLU A N 1
ATOM 1028 C CA . GLU A 1 140 ? -13.519 1.121 -22.175 1.00 45.75 140 GLU A CA 1
ATOM 1029 C C . GLU A 1 140 ? -14.852 0.372 -22.213 1.00 45.75 140 GLU A C 1
ATOM 1031 O O . GLU A 1 140 ? -15.012 -0.708 -21.644 1.00 45.75 140 GLU A O 1
ATOM 1036 N N . LYS A 1 141 ? -15.864 1.003 -22.814 1.00 37.97 141 LYS A N 1
ATOM 1037 C CA . LYS A 1 141 ? -17.122 0.334 -23.119 1.00 37.97 141 LYS A CA 1
ATOM 1038 C C . LYS A 1 141 ? -16.785 -0.780 -24.104 1.00 37.97 141 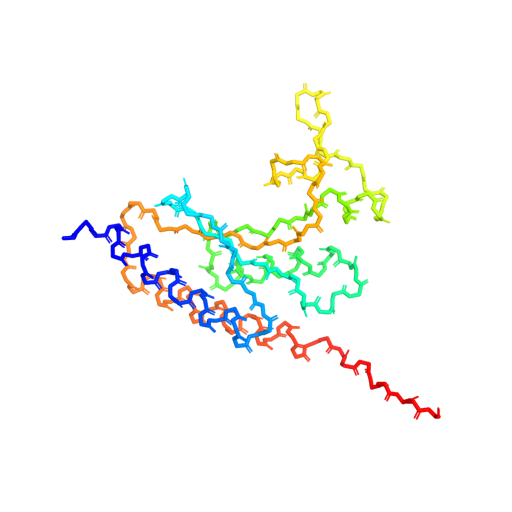LYS A C 1
ATOM 1040 O O . LYS A 1 141 ? -16.484 -0.487 -25.259 1.00 37.97 141 LYS A O 1
ATOM 1045 N N . ASN A 1 142 ? -16.850 -2.031 -23.652 1.00 40.84 142 ASN A N 1
ATOM 1046 C CA . ASN A 1 142 ? -16.908 -3.194 -24.531 1.00 40.84 142 ASN A CA 1
ATOM 1047 C C . ASN A 1 142 ? -18.135 -3.045 -25.433 1.00 40.84 142 ASN A C 1
ATOM 1049 O O . ASN A 1 142 ? -19.250 -3.400 -25.056 1.00 40.84 142 ASN A O 1
ATOM 1053 N N . ASN A 1 143 ? -17.932 -2.477 -26.617 1.00 42.78 143 ASN A N 1
ATOM 1054 C CA . ASN A 1 143 ? -18.909 -2.506 -27.687 1.00 42.78 143 ASN A CA 1
ATOM 1055 C C . ASN A 1 143 ? -18.656 -3.799 -28.468 1.00 42.78 143 ASN A C 1
ATOM 1057 O O . ASN A 1 143 ? -17.948 -3.811 -29.473 1.00 42.78 143 ASN A O 1
ATOM 1061 N N . SER A 1 144 ? -19.162 -4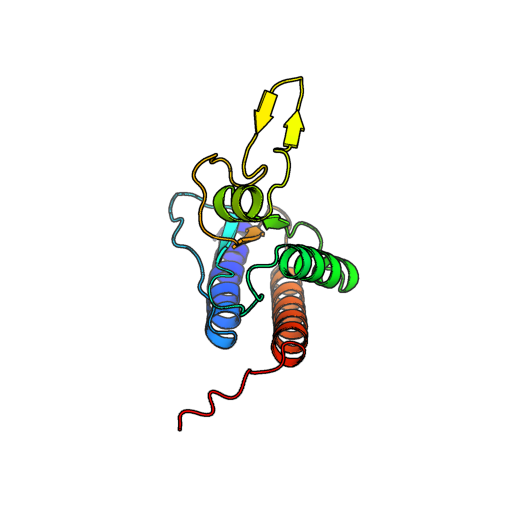.906 -27.931 1.00 43.44 144 SER A N 1
ATOM 1062 C CA . SER A 1 144 ? -19.249 -6.174 -28.650 1.00 43.44 144 SER A CA 1
ATOM 1063 C C . SER A 1 144 ? -20.324 -6.025 -29.731 1.00 43.44 144 SER A C 1
ATOM 1065 O O . SER A 1 144 ? -21.494 -5.830 -29.401 1.00 43.44 144 SER A O 1
ATOM 1067 N N . LEU A 1 145 ? -19.900 -6.040 -30.998 1.00 42.31 145 LEU A N 1
ATOM 1068 C CA . LEU A 1 145 ? -20.755 -6.307 -32.159 1.00 42.31 145 LEU A CA 1
ATOM 1069 C C . LEU A 1 145 ? -20.972 -7.815 -32.300 1.00 42.31 145 LEU A C 1
ATOM 1071 O O . LEU A 1 145 ? -20.005 -8.560 -32.018 1.00 42.31 145 LEU A O 1
#

Organism: Dibothriocephalus latus (NCBI:txid60516)

Nearest PDB structures (foldseek):
  4zdp-assembly1_A  TM=9.380E-01  e=6.346E-09  Homo sapiens
  4zdo-assembly1_B  TM=9.390E-01  e=8.481E-09  Homo sapiens
  3bc8-assembly1_A  TM=9.392E-01  e=1.069E-08  Mus musculus
  3bca-assembly1_A  TM=9.345E-01  e=3.037E-08  Mus musculus
  3bcb-assembly1_A  TM=9.413E-01  e=4.059E-08  Mus musculus

Solvent-accessible surface area (backbone atoms only — not comparable to full-atom values): 8373 Å² total; per-residue (Å²): 132,57,66,40,60,52,37,36,49,53,45,52,56,49,46,35,53,48,24,48,76,69,60,24,38,56,56,93,53,87,91,44,92,45,54,48,41,33,38,47,60,71,63,84,48,87,86,40,63,69,54,53,54,48,51,41,52,49,42,44,77,71,70,42,76,90,58,47,60,36,55,14,14,49,55,38,53,76,69,69,50,79,51,52,67,59,97,87,43,74,34,41,15,57,88,59,87,32,68,82,29,74,67,36,30,36,38,44,66,39,52,85,87,64,50,66,67,57,47,52,53,45,51,55,49,49,47,51,51,50,54,59,53,59,72,69,48,80,77,80,76,83,79,80,129